Protein AF-A0A2X1PLS2-F1 (afdb_monomer)

Organism: Haemophilus influenzae (NCBI:txid727)

Secondary structure (DSSP, 8-state):
------SSHHHHHHHHHHHHHHHHHHH---SSS--------SHHHHHHHHHHHHHHHTTS-----SS-----

Radius of gyration: 13.55 Å; Cα contacts (8 Å, |Δi|>4): 44; chains: 1; bounding box: 31×34×32 Å

Sequence (72 aa):
MRFIPLQTEQQVSCWAAQHIINRINDFKPTAERPFVLGLPTGGTPLKTYQELIRLYQAGKVSFKHGSDFQYG

Solvent-accessible surface area (backbone atoms only — not comparable to full-atom values): 4672 Å² total; per-residue (Å²): 140,85,90,78,96,60,94,43,73,65,53,44,16,48,51,50,27,52,51,52,44,52,51,49,65,74,64,59,57,36,71,92,50,64,79,83,80,85,80,75,87,59,77,72,52,50,56,18,51,54,43,40,50,52,37,37,76,69,67,72,45,82,89,72,64,59,97,82,86,84,79,132

Structure (mmCIF, N/CA/C/O backbone):
data_AF-A0A2X1PLS2-F1
#
_entry.id   AF-A0A2X1PLS2-F1
#
loop_
_atom_site.group_PDB
_atom_site.id
_atom_site.type_symbol
_atom_site.label_atom_id
_atom_site.label_alt_id
_atom_site.label_comp_id
_atom_site.label_asym_id
_atom_site.label_entity_id
_atom_site.label_seq_id
_atom_site.pdbx_PDB_ins_code
_atom_site.Cartn_x
_atom_site.Cartn_y
_atom_site.Cartn_z
_atom_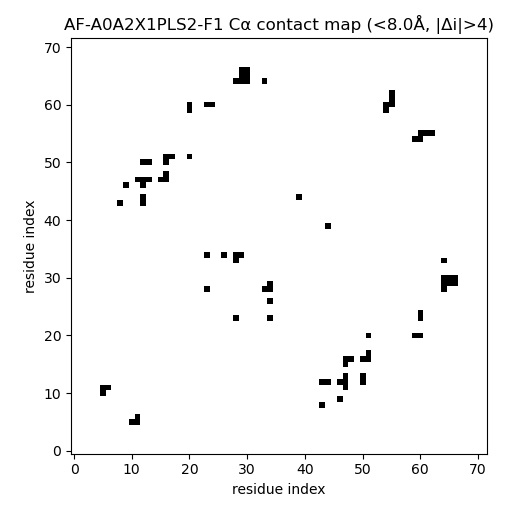site.occupancy
_atom_site.B_iso_or_equiv
_atom_site.auth_seq_id
_atom_site.auth_comp_id
_atom_site.auth_asym_id
_atom_site.auth_atom_id
_atom_site.pdbx_PDB_model_num
ATOM 1 N N . MET A 1 1 ? -10.910 15.872 -7.652 1.00 63.16 1 MET A N 1
ATOM 2 C CA . MET A 1 1 ? -10.863 15.411 -6.243 1.00 63.16 1 MET A CA 1
ATOM 3 C C . MET A 1 1 ? -12.010 14.426 -6.036 1.00 63.16 1 MET A C 1
ATOM 5 O O . MET A 1 1 ? -13.089 14.709 -6.538 1.00 63.16 1 MET A O 1
ATOM 9 N N . ARG A 1 2 ? -11.794 13.268 -5.392 1.00 81.81 2 ARG A N 1
ATOM 10 C CA . ARG A 1 2 ? -12.847 12.265 -5.125 1.00 81.81 2 ARG A CA 1
ATOM 11 C C . ARG A 1 2 ? -13.008 12.111 -3.614 1.00 81.81 2 ARG A C 1
ATOM 13 O O . ARG A 1 2 ? -12.019 11.848 -2.942 1.00 81.81 2 ARG A O 1
ATOM 20 N N . PHE A 1 3 ? -14.223 12.284 -3.100 1.00 86.44 3 PHE A N 1
ATOM 21 C CA . PHE A 1 3 ? -14.537 12.082 -1.685 1.00 86.44 3 PHE A CA 1
ATOM 22 C C . PHE A 1 3 ? -15.070 10.667 -1.463 1.00 86.44 3 PHE A C 1
ATOM 24 O O . PHE A 1 3 ? -15.900 10.193 -2.242 1.00 86.44 3 PHE A O 1
ATOM 31 N N . ILE A 1 4 ? -14.565 9.984 -0.436 1.00 84.25 4 ILE A N 1
ATOM 32 C CA . ILE A 1 4 ? -14.926 8.599 -0.122 1.00 84.25 4 ILE A CA 1
ATOM 33 C C . ILE A 1 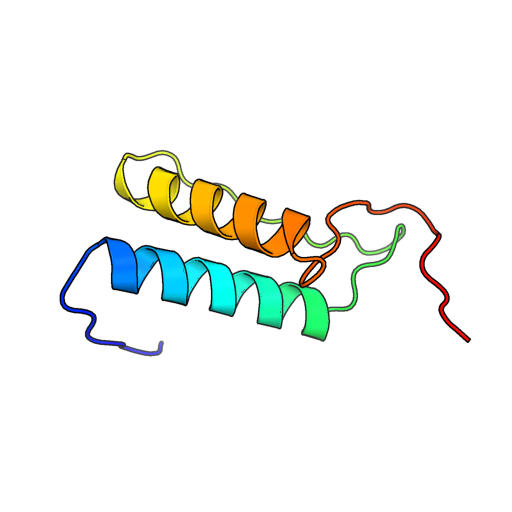4 ? -15.123 8.512 1.392 1.00 84.25 4 ILE A C 1
ATOM 35 O O . ILE A 1 4 ? -14.133 8.511 2.125 1.00 84.25 4 ILE A O 1
ATOM 39 N N . PRO A 1 5 ? -16.377 8.490 1.875 1.00 83.88 5 PRO A N 1
ATOM 40 C CA . PRO A 1 5 ? -16.649 8.384 3.299 1.00 83.88 5 PRO A CA 1
ATOM 41 C C . PRO A 1 5 ? -16.373 6.952 3.763 1.00 83.88 5 PRO A C 1
ATOM 43 O O . PRO A 1 5 ? -17.058 6.012 3.365 1.00 83.88 5 PRO A O 1
ATOM 46 N N . LEU A 1 6 ? -15.354 6.793 4.603 1.00 88.75 6 LEU A N 1
ATOM 47 C CA . LEU A 1 6 ? -14.995 5.536 5.256 1.00 88.75 6 LEU A CA 1
ATOM 48 C C . LEU A 1 6 ? -15.098 5.757 6.764 1.00 88.75 6 LEU A C 1
ATOM 50 O O . LEU A 1 6 ? -14.699 6.806 7.266 1.00 88.75 6 LEU A O 1
ATOM 54 N N . GLN A 1 7 ? -15.688 4.798 7.472 1.00 86.62 7 GLN A N 1
ATOM 55 C CA . GLN A 1 7 ? -16.092 4.980 8.869 1.00 86.62 7 GLN A CA 1
ATOM 56 C C . GLN A 1 7 ? -14.995 4.591 9.857 1.00 86.62 7 GLN A C 1
ATOM 58 O O . GLN A 1 7 ? -15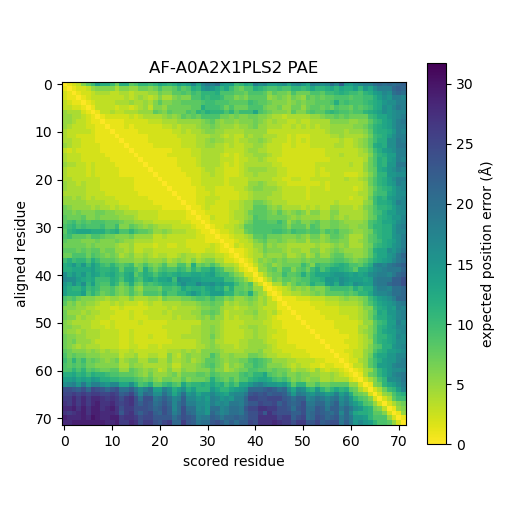.001 5.051 10.995 1.00 86.62 7 GLN A O 1
ATOM 63 N N . THR A 1 8 ? -14.054 3.744 9.437 1.00 87.50 8 THR A N 1
ATOM 64 C CA . THR A 1 8 ? -12.973 3.260 10.297 1.00 87.50 8 THR A CA 1
ATOM 65 C C . THR A 1 8 ? -11.614 3.484 9.657 1.00 87.50 8 THR A C 1
ATOM 67 O O . THR A 1 8 ? -11.462 3.425 8.436 1.00 87.50 8 THR A O 1
ATOM 70 N N . GLU A 1 9 ? -10.589 3.676 10.487 1.00 83.69 9 GLU A N 1
ATOM 71 C CA . GLU A 1 9 ? -9.207 3.790 10.009 1.00 83.69 9 GLU A CA 1
ATOM 72 C C . GLU A 1 9 ? -8.788 2.577 9.174 1.00 83.69 9 GLU A C 1
ATOM 74 O O . GLU A 1 9 ? -8.071 2.716 8.194 1.00 83.69 9 GLU A O 1
ATOM 79 N N . GLN A 1 10 ? -9.272 1.384 9.524 1.00 86.50 10 GLN A N 1
ATOM 80 C CA . GLN A 1 10 ? -8.945 0.166 8.795 1.00 86.50 10 GLN A CA 1
ATOM 81 C C . GLN A 1 10 ? -9.567 0.146 7.398 1.00 86.50 10 GLN A C 1
ATOM 83 O O . GLN A 1 10 ? -8.903 -0.243 6.441 1.00 86.50 10 GLN A O 1
ATOM 88 N N . GLN A 1 11 ? -10.801 0.635 7.248 1.00 88.50 11 GLN A N 1
ATOM 89 C CA . GLN A 1 11 ? -11.400 0.831 5.928 1.00 88.50 11 GLN A CA 1
ATOM 90 C C . GLN A 1 11 ? -10.599 1.840 5.102 1.00 88.50 11 GLN A C 1
ATOM 92 O O . GLN A 1 11 ? -10.342 1.586 3.926 1.00 88.50 11 GLN A O 1
ATOM 97 N N . VAL A 1 12 ? -10.162 2.945 5.719 1.00 88.25 12 VAL A N 1
ATOM 98 C CA . VAL A 1 12 ? -9.309 3.952 5.067 1.00 88.25 12 VAL A CA 1
ATOM 99 C C . VAL A 1 12 ? -8.001 3.332 4.589 1.00 88.25 12 VAL A C 1
ATOM 101 O O . VAL A 1 12 ? -7.645 3.493 3.422 1.00 88.25 12 VAL A O 1
ATOM 104 N N . SER A 1 13 ? -7.314 2.581 5.446 1.00 87.69 13 SER A N 1
ATOM 105 C CA . SER A 1 13 ? -6.040 1.942 5.118 1.00 87.69 13 SER A CA 1
ATOM 106 C C . SER A 1 13 ? -6.167 0.872 4.039 1.00 87.69 13 SER A C 1
ATOM 108 O O . SER A 1 13 ? -5.385 0.885 3.089 1.00 87.69 13 SER A O 1
ATOM 110 N N . CYS A 1 14 ? -7.176 -0.001 4.125 1.00 88.81 14 CYS A N 1
ATOM 111 C CA . CYS A 1 14 ? -7.449 -1.002 3.093 1.00 88.81 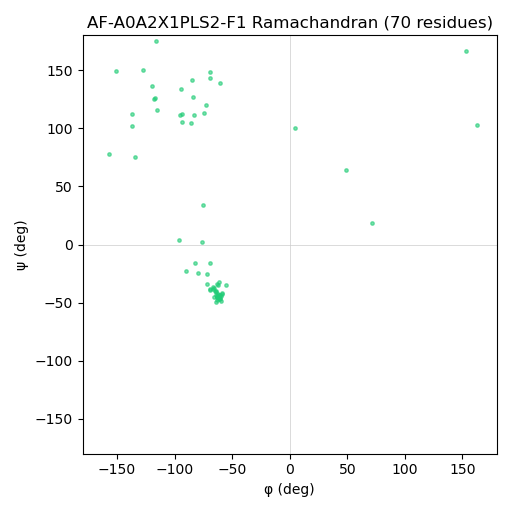14 CYS A CA 1
ATOM 112 C C . CYS A 1 14 ? -7.771 -0.337 1.753 1.00 88.81 14 CYS A C 1
ATOM 114 O O . CYS A 1 14 ? -7.204 -0.711 0.727 1.00 88.81 14 CYS A O 1
ATOM 116 N N . TRP A 1 15 ? -8.647 0.672 1.753 1.00 90.31 15 TRP A N 1
ATOM 117 C CA . TRP A 1 15 ? -9.019 1.378 0.531 1.00 90.31 15 TRP A CA 1
ATOM 118 C C . TRP A 1 15 ? -7.817 2.095 -0.090 1.00 90.31 15 TRP A C 1
ATOM 120 O O . TRP A 1 15 ? -7.584 1.972 -1.292 1.00 90.31 15 TRP A O 1
ATOM 130 N N . ALA A 1 16 ? -7.021 2.793 0.724 1.00 88.81 16 ALA A N 1
ATOM 131 C CA . ALA A 1 16 ? -5.823 3.487 0.269 1.00 88.81 16 ALA A CA 1
ATOM 132 C C . ALA A 1 16 ? -4.789 2.509 -0.309 1.00 88.81 16 ALA A C 1
ATOM 134 O O . ALA A 1 16 ? -4.279 2.746 -1.404 1.00 88.81 16 ALA A O 1
ATOM 135 N N . ALA A 1 17 ? -4.525 1.387 0.371 1.00 89.19 17 ALA A N 1
ATOM 136 C CA . ALA A 1 17 ? -3.607 0.356 -0.108 1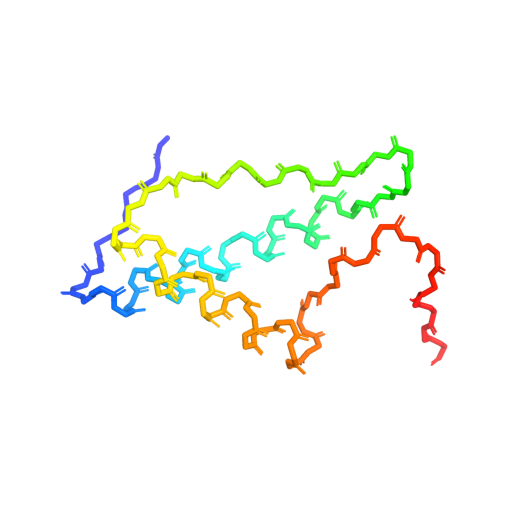.00 89.19 17 ALA A CA 1
ATOM 137 C C . ALA A 1 17 ? -4.078 -0.245 -1.442 1.00 89.19 17 ALA A C 1
ATOM 139 O O . ALA A 1 17 ? -3.305 -0.330 -2.398 1.00 89.19 17 ALA A O 1
ATOM 140 N N . GLN A 1 18 ? -5.367 -0.582 -1.542 1.00 89.50 18 GLN A N 1
ATOM 141 C CA . GLN A 1 18 ? -5.969 -1.096 -2.772 1.00 89.50 18 GLN A CA 1
ATOM 142 C C . GLN A 1 18 ? -5.875 -0.077 -3.915 1.00 89.50 18 GLN A C 1
ATOM 144 O O . GLN A 1 18 ? -5.532 -0.430 -5.042 1.00 89.50 18 GLN A O 1
ATOM 149 N N . HIS A 1 19 ? -6.149 1.197 -3.625 1.00 90.00 19 HIS A N 1
ATOM 150 C CA . HIS A 1 19 ? -6.078 2.271 -4.608 1.00 90.00 19 HIS A CA 1
ATOM 151 C C . HIS A 1 19 ? -4.652 2.459 -5.138 1.00 90.00 19 HIS A C 1
ATOM 153 O O . HIS A 1 19 ? -4.462 2.562 -6.349 1.00 90.00 19 HIS A O 1
ATOM 159 N N . ILE A 1 20 ? -3.653 2.447 -4.252 1.00 88.06 20 ILE A N 1
ATOM 160 C CA . ILE A 1 20 ? -2.235 2.540 -4.621 1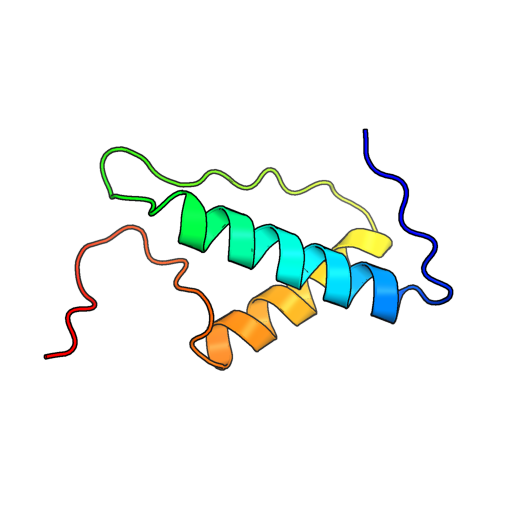.00 88.06 20 ILE A CA 1
ATOM 161 C C . ILE A 1 20 ? -1.835 1.364 -5.516 1.00 88.06 20 ILE A C 1
ATOM 163 O O . ILE A 1 20 ? -1.242 1.584 -6.569 1.00 88.06 20 ILE A O 1
ATOM 167 N N . ILE A 1 21 ? -2.200 0.134 -5.152 1.00 88.38 21 ILE A N 1
ATOM 168 C CA . ILE A 1 21 ? -1.870 -1.062 -5.943 1.00 88.38 21 ILE A CA 1
ATOM 169 C C . ILE A 1 21 ? -2.499 -1.019 -7.327 1.00 88.38 21 ILE A C 1
ATOM 171 O O . ILE A 1 21 ? -1.812 -1.277 -8.311 1.00 88.38 21 ILE A O 1
ATOM 175 N N . ASN A 1 22 ? -3.774 -0.642 -7.419 1.00 89.00 22 ASN A N 1
ATOM 176 C CA . ASN A 1 22 ? -4.433 -0.501 -8.714 1.00 89.00 22 ASN A CA 1
ATOM 177 C C . ASN A 1 22 ? -3.691 0.523 -9.583 1.00 89.00 22 ASN A C 1
ATOM 179 O O . ASN A 1 22 ? -3.427 0.259 -10.749 1.00 89.00 22 ASN A O 1
ATOM 183 N N . ARG A 1 23 ? -3.252 1.645 -8.998 1.00 87.50 23 ARG A N 1
ATOM 184 C CA . ARG A 1 23 ? -2.463 2.658 -9.714 1.00 87.50 23 ARG A CA 1
ATOM 185 C C . ARG A 1 23 ? -1.087 2.152 -10.140 1.00 87.50 23 ARG A C 1
ATOM 187 O O . ARG A 1 23 ? -0.653 2.503 -11.231 1.00 87.50 23 ARG A O 1
ATOM 194 N N . ILE A 1 24 ? -0.414 1.343 -9.321 1.00 86.75 24 ILE A N 1
ATOM 195 C CA . ILE A 1 24 ? 0.865 0.711 -9.679 1.00 86.75 24 ILE A CA 1
ATOM 196 C C . ILE A 1 24 ? 0.666 -0.248 -10.855 1.00 86.75 24 ILE A C 1
ATOM 198 O O . ILE A 1 24 ? 1.385 -0.158 -11.848 1.00 86.75 24 ILE A O 1
ATOM 202 N N . ASN A 1 25 ? -0.335 -1.125 -10.770 1.00 85.94 25 ASN A N 1
ATOM 203 C CA . ASN A 1 25 ? -0.626 -2.112 -11.807 1.00 85.94 25 ASN A CA 1
ATOM 204 C C . ASN A 1 25 ? -1.049 -1.446 -13.128 1.00 85.94 25 ASN A C 1
ATOM 206 O O . ASN A 1 25 ? -0.583 -1.856 -14.189 1.00 85.94 25 ASN A O 1
ATOM 210 N N . ASP A 1 26 ? -1.854 -0.380 -13.067 1.00 87.44 26 ASP A N 1
ATOM 211 C CA . ASP A 1 26 ? -2.244 0.414 -14.239 1.00 87.44 26 ASP A CA 1
ATOM 212 C C . ASP A 1 26 ? -1.051 1.160 -14.855 1.00 87.44 26 ASP A C 1
ATOM 214 O O . ASP A 1 26 ? -0.965 1.303 -16.075 1.00 87.44 26 ASP A O 1
ATOM 218 N N . PHE A 1 27 ? -0.122 1.641 -14.023 1.00 87.19 27 PHE A N 1
ATOM 219 C CA . PHE A 1 27 ? 1.068 2.361 -14.477 1.00 87.19 27 PHE A CA 1
ATOM 220 C C . PHE A 1 27 ? 2.096 1.447 -15.151 1.00 87.19 27 PHE A C 1
ATOM 222 O O . PHE A 1 27 ? 2.859 1.934 -15.982 1.00 87.19 27 PHE A O 1
ATOM 229 N N . LYS A 1 28 ? 2.108 0.146 -14.814 1.00 84.44 28 LYS A N 1
ATOM 230 C CA . LYS A 1 28 ? 3.062 -0.858 -15.321 1.00 84.44 28 LYS A CA 1
ATOM 231 C C . LYS A 1 28 ? 4.516 -0.372 -15.215 1.00 84.44 28 LYS A C 1
ATOM 233 O O . LYS A 1 28 ? 5.162 -0.146 -16.240 1.00 84.44 28 LYS A O 1
ATOM 238 N N . PRO A 1 29 ? 5.029 -0.154 -13.991 1.00 83.94 29 PRO A N 1
ATOM 239 C CA . PRO A 1 29 ? 6.373 0.371 -13.815 1.00 83.94 29 PRO A CA 1
ATOM 240 C C . PRO A 1 29 ? 7.420 -0.553 -14.428 1.00 83.94 29 PRO A C 1
ATOM 242 O O . PRO A 1 29 ? 7.363 -1.770 -14.260 1.00 83.94 29 PRO A O 1
ATOM 245 N N . THR A 1 30 ? 8.403 0.051 -15.085 1.00 82.44 30 THR A N 1
ATOM 246 C CA . THR A 1 30 ? 9.582 -0.639 -15.618 1.00 82.44 30 THR A CA 1
ATOM 247 C C . THR A 1 30 ? 10.839 -0.130 -14.919 1.00 82.44 30 THR A C 1
ATOM 249 O O . THR A 1 30 ? 10.773 0.795 -14.105 1.00 82.44 30 THR A O 1
ATOM 252 N N . ALA A 1 31 ? 11.993 -0.726 -15.221 1.00 80.19 31 ALA A N 1
ATOM 253 C CA . ALA A 1 31 ? 13.273 -0.268 -14.685 1.00 80.19 31 ALA A CA 1
ATOM 254 C C . ALA A 1 31 ? 13.601 1.170 -15.136 1.00 80.19 31 ALA A C 1
ATOM 256 O O . ALA A 1 31 ? 14.145 1.960 -14.369 1.00 80.19 31 ALA A O 1
ATOM 257 N N . GLU A 1 32 ? 13.207 1.531 -16.358 1.00 82.38 32 GLU A N 1
ATOM 258 C CA . GLU A 1 32 ? 13.409 2.857 -16.953 1.00 82.38 32 GLU A CA 1
ATOM 259 C C . GLU A 1 32 ? 12.369 3.872 -16.461 1.00 82.38 32 GLU A C 1
ATOM 261 O O . GLU A 1 32 ? 12.607 5.080 -16.481 1.00 82.38 32 GLU A O 1
ATOM 266 N N . ARG A 1 33 ? 11.202 3.385 -16.018 1.00 81.94 33 ARG A N 1
ATOM 267 C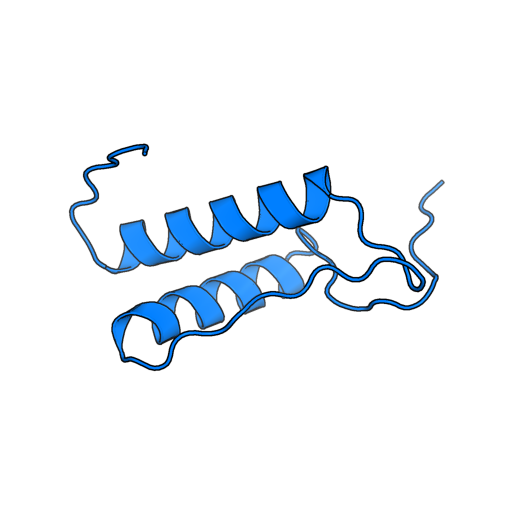 CA . ARG A 1 33 ? 10.102 4.205 -15.511 1.00 81.94 33 ARG A CA 1
ATOM 268 C C . ARG A 1 33 ? 9.541 3.613 -14.212 1.00 81.94 33 ARG A C 1
ATOM 270 O O . ARG A 1 33 ? 8.457 3.019 -14.222 1.00 81.94 33 ARG A O 1
ATOM 277 N N . PRO A 1 34 ? 10.253 3.777 -13.084 1.00 82.44 34 PRO A N 1
ATOM 278 C CA . PRO A 1 34 ? 9.805 3.254 -11.804 1.00 82.44 34 PRO A CA 1
ATOM 279 C C . PRO A 1 34 ? 8.573 4.012 -11.297 1.00 82.44 34 PRO A C 1
ATOM 281 O O . PRO A 1 34 ? 8.402 5.212 -11.524 1.00 82.44 34 PRO A O 1
ATOM 284 N N . PHE A 1 35 ? 7.712 3.306 -10.566 1.00 82.81 35 PHE A N 1
ATOM 285 C CA . PHE A 1 35 ? 6.621 3.929 -9.822 1.00 82.81 35 PHE A CA 1
ATOM 286 C C . PHE A 1 35 ? 7.165 4.434 -8.486 1.00 82.81 35 PHE A C 1
ATOM 288 O O . PHE A 1 35 ? 7.524 3.636 -7.620 1.00 82.81 35 PHE A O 1
ATOM 295 N N . VAL A 1 36 ? 7.218 5.754 -8.318 1.00 80.94 36 VAL A N 1
ATOM 296 C CA . VAL A 1 36 ? 7.682 6.388 -7.080 1.00 80.94 36 VAL A CA 1
ATOM 297 C C . VAL A 1 36 ? 6.480 6.672 -6.186 1.00 80.94 36 VAL A C 1
ATOM 299 O O . VAL A 1 36 ? 5.640 7.513 -6.503 1.00 80.94 36 VAL A O 1
ATOM 302 N N . LEU A 1 37 ? 6.400 5.970 -5.056 1.00 81.38 37 LEU A N 1
ATOM 303 C CA . LEU A 1 37 ? 5.402 6.229 -4.023 1.00 81.38 37 LEU A CA 1
ATOM 304 C C . LEU A 1 37 ? 6.011 7.145 -2.954 1.00 81.38 37 LEU A C 1
ATOM 306 O O . LEU A 1 37 ? 6.907 6.741 -2.218 1.00 81.38 37 LEU A O 1
ATOM 310 N N . GLY A 1 38 ? 5.522 8.382 -2.866 1.00 77.56 38 GLY A N 1
ATOM 311 C CA . GLY A 1 38 ? 5.884 9.294 -1.782 1.00 77.56 38 GLY A CA 1
ATOM 312 C C . GLY A 1 38 ? 5.209 8.862 -0.485 1.00 77.56 38 GLY A C 1
ATOM 313 O O . GLY A 1 38 ? 3.981 8.800 -0.428 1.00 77.56 38 GLY A O 1
ATOM 314 N N . LEU A 1 39 ? 6.002 8.554 0.541 1.00 71.94 39 LEU A N 1
ATOM 315 C CA . LEU A 1 39 ? 5.502 8.103 1.836 1.00 71.94 39 LEU A CA 1
ATOM 316 C C . LEU A 1 39 ? 5.345 9.288 2.799 1.00 71.94 39 LEU A C 1
ATOM 318 O O . LEU A 1 39 ? 6.355 9.783 3.303 1.00 71.94 39 LEU A O 1
ATOM 322 N N . PRO A 1 40 ? 4.117 9.760 3.093 1.00 71.06 40 PRO A N 1
ATOM 323 C CA . PRO A 1 40 ? 3.918 10.707 4.180 1.00 71.06 40 PRO A CA 1
ATOM 324 C C . PRO A 1 40 ? 4.168 10.015 5.527 1.00 71.06 40 PRO A C 1
ATOM 326 O O . PRO A 1 40 ? 3.819 8.844 5.719 1.00 71.06 40 PRO A O 1
ATOM 329 N N . THR A 1 41 ? 4.760 10.745 6.469 1.00 61.62 41 THR A N 1
ATOM 330 C CA . THR A 1 41 ? 4.956 10.297 7.852 1.00 61.62 41 THR A CA 1
ATOM 331 C C . THR A 1 41 ? 3.706 10.583 8.693 1.00 61.62 41 THR A C 1
ATOM 333 O O . THR A 1 41 ? 3.038 11.600 8.513 1.00 61.62 41 THR A O 1
ATOM 336 N N . GLY A 1 42 ? 3.353 9.664 9.600 1.00 63.00 42 GLY A N 1
ATOM 337 C CA . GLY A 1 42 ? 2.196 9.794 10.497 1.00 63.00 42 GLY A CA 1
ATOM 338 C C . GLY A 1 42 ? 1.619 8.445 10.945 1.00 63.00 42 GLY A C 1
ATOM 339 O O . GLY A 1 42 ? 1.927 7.407 10.364 1.00 63.00 42 GLY A O 1
ATOM 340 N N . GLY A 1 43 ? 0.757 8.446 11.968 1.00 63.53 43 GLY A N 1
ATOM 341 C CA . GLY A 1 43 ? 0.140 7.218 12.501 1.00 63.53 43 GLY A CA 1
ATOM 342 C C . GLY A 1 43 ? -0.877 6.567 11.553 1.00 63.53 43 GLY A C 1
ATOM 343 O O . GLY A 1 43 ? -0.906 5.348 11.405 1.00 63.53 43 GLY A O 1
ATOM 344 N N . THR A 1 44 ? -1.669 7.373 10.844 1.00 66.62 44 THR A N 1
ATOM 345 C CA . THR A 1 44 ? -2.680 6.912 9.876 1.00 66.62 44 THR A CA 1
ATOM 346 C C . THR A 1 44 ? -2.091 6.171 8.662 1.00 66.62 44 THR A C 1
ATOM 348 O O . THR A 1 44 ? -2.620 5.115 8.310 1.00 66.62 44 THR A O 1
ATOM 351 N N . PRO A 1 45 ? -0.992 6.627 8.021 1.00 74.00 45 PRO A N 1
ATOM 352 C CA . PRO A 1 45 ? -0.385 5.877 6.921 1.00 74.00 45 PRO A CA 1
ATOM 353 C C . PRO A 1 45 ? 0.292 4.563 7.352 1.00 74.00 45 PRO A C 1
ATOM 355 O O . PRO A 1 45 ? 0.487 3.696 6.503 1.00 74.00 45 PRO A O 1
ATOM 358 N N . LEU A 1 46 ? 0.578 4.343 8.644 1.00 80.94 46 LEU A N 1
ATOM 359 C CA . LEU A 1 46 ? 1.212 3.103 9.118 1.00 80.94 46 LEU A CA 1
ATOM 360 C C . LEU A 1 46 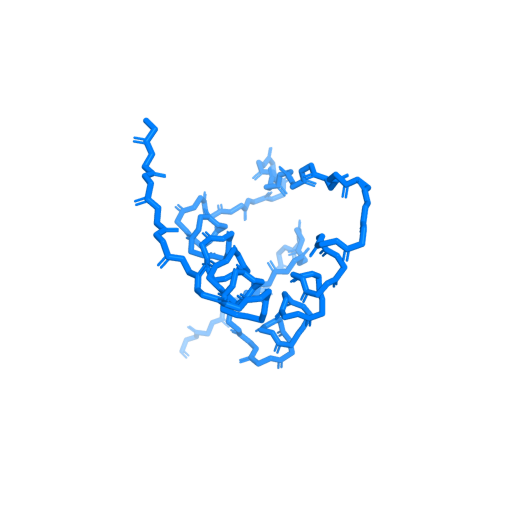? 0.371 1.854 8.816 1.00 80.94 46 LEU A C 1
ATOM 362 O O . LEU A 1 46 ? 0.884 0.869 8.284 1.00 80.94 46 LEU A O 1
ATOM 366 N N . LYS A 1 47 ? -0.934 1.914 9.100 1.00 83.38 47 LYS A N 1
ATOM 367 C CA . LYS A 1 47 ? -1.876 0.822 8.800 1.00 83.38 47 LYS A CA 1
ATOM 368 C C . LYS A 1 47 ? -1.989 0.574 7.291 1.00 83.38 47 LYS A C 1
ATOM 370 O O . LYS A 1 47 ? -2.107 -0.566 6.854 1.00 83.38 47 LYS A O 1
ATOM 375 N N . THR A 1 48 ? -1.879 1.626 6.479 1.00 86.00 48 THR A N 1
ATOM 376 C CA . THR A 1 48 ? -1.851 1.507 5.014 1.00 86.00 48 THR A CA 1
ATOM 377 C C . THR A 1 48 ? -0.616 0.743 4.539 1.00 86.00 48 THR A C 1
ATOM 379 O O . THR A 1 48 ? -0.735 -0.111 3.664 1.00 86.00 48 THR A O 1
ATOM 382 N N . TYR A 1 49 ? 0.559 0.979 5.135 1.00 84.25 49 TYR A N 1
ATOM 383 C CA . TYR A 1 49 ? 1.769 0.217 4.801 1.00 84.25 49 TYR A CA 1
ATOM 384 C C . TYR A 1 49 ? 1.655 -1.260 5.168 1.00 84.25 49 TYR A C 1
ATOM 386 O O . TYR A 1 49 ? 2.067 -2.109 4.381 1.00 84.25 49 TYR A O 1
ATOM 394 N N . GLN A 1 50 ? 1.058 -1.577 6.318 1.00 86.62 50 GLN A N 1
ATOM 395 C CA . GLN A 1 50 ? 0.807 -2.966 6.714 1.00 86.62 50 GLN A CA 1
ATOM 396 C C . GLN A 1 50 ? -0.077 -3.690 5.689 1.00 86.62 50 GLN A C 1
ATOM 398 O O . GLN A 1 50 ? 0.256 -4.796 5.262 1.00 86.62 50 GLN A O 1
ATOM 403 N N . GLU A 1 51 ? -1.147 -3.044 5.219 1.00 88.19 51 GLU A N 1
ATOM 404 C CA . GLU A 1 51 ? -2.002 -3.609 4.170 1.00 88.19 51 GLU A CA 1
ATOM 405 C C . GLU A 1 51 ? -1.287 -3.731 2.819 1.00 88.19 51 GLU A C 1
ATOM 407 O O . GLU A 1 51 ? -1.454 -4.737 2.130 1.00 88.19 51 GLU A O 1
ATOM 412 N N . LEU A 1 52 ? -0.442 -2.766 2.444 1.00 85.88 52 LEU A N 1
ATOM 413 C CA . LEU A 1 52 ? 0.376 -2.863 1.229 1.00 85.88 52 LEU A CA 1
ATOM 414 C C . LEU A 1 52 ? 1.329 -4.065 1.278 1.00 85.88 52 LEU A C 1
ATOM 416 O O . LEU A 1 52 ? 1.435 -4.797 0.294 1.00 85.88 52 LEU A O 1
ATOM 420 N N . ILE A 1 53 ? 1.978 -4.302 2.422 1.00 86.19 53 ILE A N 1
ATOM 421 C CA . ILE A 1 53 ? 2.844 -5.471 2.633 1.00 86.19 53 ILE A CA 1
ATOM 422 C C . ILE A 1 53 ? 2.028 -6.761 2.530 1.00 86.19 53 ILE A C 1
ATOM 424 O O . ILE A 1 53 ? 2.440 -7.688 1.833 1.00 86.19 53 ILE A O 1
ATOM 428 N N . ARG A 1 54 ? 0.850 -6.817 3.163 1.00 88.25 54 ARG A N 1
ATOM 429 C CA . ARG A 1 54 ? -0.046 -7.981 3.089 1.00 88.25 54 ARG A CA 1
ATOM 430 C C . ARG A 1 54 ? -0.459 -8.287 1.647 1.00 88.25 54 ARG A C 1
ATOM 432 O O . ARG A 1 54 ? -0.479 -9.444 1.235 1.00 88.25 54 ARG A O 1
ATOM 439 N N . LEU A 1 55 ? -0.773 -7.257 0.864 1.00 86.00 55 LEU A N 1
ATOM 440 C CA . LEU A 1 55 ? -1.166 -7.399 -0.539 1.00 86.00 55 LEU A CA 1
ATOM 441 C C . LEU A 1 55 ? 0.015 -7.788 -1.444 1.00 86.00 55 LEU A C 1
ATOM 443 O O . LEU A 1 55 ? -0.177 -8.561 -2.383 1.00 86.00 55 LEU A O 1
ATOM 447 N N . TYR A 1 56 ? 1.227 -7.319 -1.140 1.00 85.56 56 TYR A N 1
ATOM 448 C CA . TYR A 1 56 ? 2.459 -7.785 -1.785 1.00 85.56 56 TYR A CA 1
ATOM 449 C C . TYR A 1 56 ? 2.721 -9.266 -1.503 1.00 85.56 56 TYR A C 1
ATOM 451 O O . TYR A 1 56 ? 2.937 -10.039 -2.432 1.00 85.56 56 TYR A O 1
ATOM 459 N N . GLN A 1 57 ? 2.611 -9.690 -0.241 1.00 84.12 57 GLN A N 1
ATOM 460 C CA . GLN A 1 57 ? 2.741 -11.100 0.147 1.00 84.12 57 GLN A CA 1
ATOM 461 C C . GLN A 1 57 ? 1.671 -11.987 -0.504 1.00 84.12 57 GLN A C 1
ATOM 463 O O . GLN A 1 57 ? 1.941 -13.135 -0.838 1.00 84.12 57 GLN A O 1
ATOM 468 N N . ALA A 1 58 ? 0.473 -11.447 -0.738 1.00 87.06 58 ALA A N 1
ATOM 469 C CA . ALA A 1 58 ? -0.596 -12.121 -1.472 1.00 87.06 58 ALA A CA 1
ATOM 470 C C . ALA A 1 58 ? -0.396 -12.140 -3.004 1.00 87.06 58 ALA A C 1
ATOM 472 O O . ALA A 1 58 ? -1.285 -12.601 -3.721 1.00 87.06 58 ALA A O 1
ATOM 473 N N . GLY A 1 59 ? 0.713 -11.598 -3.524 1.00 83.75 59 GLY A N 1
ATOM 474 C CA . GLY A 1 59 ? 1.018 -11.563 -4.958 1.00 83.75 59 GLY A CA 1
ATOM 475 C C . GLY A 1 59 ? 0.153 -10.595 -5.772 1.00 83.75 59 GLY A C 1
ATOM 476 O O . GLY A 1 59 ? 0.057 -10.732 -6.988 1.00 83.75 59 GLY A O 1
ATOM 477 N N . LYS A 1 60 ? -0.512 -9.621 -5.132 1.00 82.25 60 LYS A N 1
ATOM 478 C CA . LYS A 1 60 ? -1.386 -8.642 -5.817 1.00 82.25 60 LYS A CA 1
ATOM 479 C C . LYS A 1 60 ? -0.626 -7.462 -6.430 1.00 82.25 60 LYS A C 1
ATOM 481 O O . LYS A 1 60 ? -1.192 -6.729 -7.241 1.00 82.25 60 LYS A O 1
ATOM 486 N N . VAL A 1 61 ? 0.623 -7.262 -6.019 1.00 78.06 61 VAL A N 1
ATOM 487 C CA . VAL A 1 61 ? 1.524 -6.212 -6.502 1.00 78.06 61 VAL A CA 1
ATOM 488 C C . VAL A 1 61 ? 2.962 -6.709 -6.388 1.00 78.06 61 VAL A C 1
ATOM 490 O O . VAL A 1 61 ? 3.264 -7.477 -5.478 1.00 78.06 61 VAL A O 1
ATOM 493 N N . SER A 1 62 ? 3.848 -6.263 -7.278 1.00 74.62 62 SER A N 1
ATOM 494 C CA . SER A 1 62 ? 5.294 -6.472 -7.161 1.00 74.62 62 SER A CA 1
ATOM 495 C C . SER A 1 62 ? 6.000 -5.124 -7.035 1.00 74.62 62 SER A C 1
ATOM 497 O O . SER A 1 62 ? 5.804 -4.238 -7.864 1.00 74.62 62 SER A O 1
ATOM 499 N N . PHE A 1 63 ? 6.813 -4.961 -5.987 1.00 69.81 63 PHE A N 1
ATOM 500 C CA . PHE A 1 63 ? 7.614 -3.754 -5.740 1.00 69.81 63 PHE A CA 1
ATOM 501 C C . PHE A 1 63 ? 9.061 -3.876 -6.244 1.00 69.81 63 PHE A C 1
ATOM 503 O O . PHE A 1 63 ? 9.868 -2.974 -6.035 1.00 69.81 63 PHE A O 1
ATOM 510 N N . LYS A 1 64 ? 9.412 -4.986 -6.903 1.00 63.94 64 LYS A N 1
ATOM 511 C CA . LYS A 1 64 ? 10.752 -5.202 -7.453 1.00 63.94 64 LYS A CA 1
ATOM 512 C C . LYS A 1 64 ? 10.831 -4.563 -8.846 1.00 63.94 64 LYS A C 1
ATOM 514 O O . LYS A 1 64 ? 10.306 -5.118 -9.804 1.00 63.94 64 LYS A O 1
ATOM 519 N N . HIS A 1 65 ? 11.497 -3.413 -8.981 1.00 56.50 65 HIS A N 1
ATOM 520 C CA . HIS A 1 65 ? 11.736 -2.729 -10.272 1.00 56.50 65 HIS A CA 1
ATOM 521 C C . HIS A 1 65 ? 12.827 -3.377 -11.142 1.00 56.50 65 HIS A C 1
ATOM 523 O O . HIS A 1 65 ? 13.546 -2.693 -11.861 1.00 56.50 65 HIS A O 1
ATOM 529 N N . GLY A 1 66 ? 12.972 -4.694 -11.102 1.00 39.53 66 GLY A N 1
ATOM 530 C CA . GLY A 1 66 ? 13.955 -5.403 -11.913 1.00 39.53 66 GLY A CA 1
ATOM 531 C C . GLY A 1 66 ? 13.312 -6.641 -12.491 1.00 39.53 66 GLY A C 1
ATOM 532 O O . GLY A 1 66 ? 12.948 -7.526 -11.722 1.00 39.53 66 GLY A O 1
ATOM 533 N N . SER A 1 67 ? 13.151 -6.627 -13.814 1.00 38.56 67 SER A N 1
ATOM 534 C CA . SER A 1 67 ? 12.963 -7.758 -14.722 1.00 38.56 67 SER A CA 1
ATOM 535 C C . SER A 1 67 ? 12.848 -9.111 -14.024 1.00 38.56 67 SER A C 1
ATOM 537 O O . SER A 1 67 ? 13.860 -9.657 -13.599 1.00 38.56 67 SER A O 1
ATOM 539 N N . ASP A 1 68 ? 11.619 -9.597 -13.874 1.00 42.59 68 ASP A N 1
ATOM 540 C CA . ASP A 1 68 ? 11.196 -10.987 -14.086 1.00 42.59 68 ASP A CA 1
ATOM 541 C C . ASP A 1 68 ? 9.848 -11.169 -13.382 1.00 42.59 68 ASP A C 1
ATOM 543 O O . ASP A 1 68 ? 9.781 -11.212 -12.158 1.00 42.59 68 ASP A O 1
ATOM 547 N N . PHE A 1 69 ? 8.761 -11.184 -14.147 1.00 43.12 69 PHE A N 1
ATOM 548 C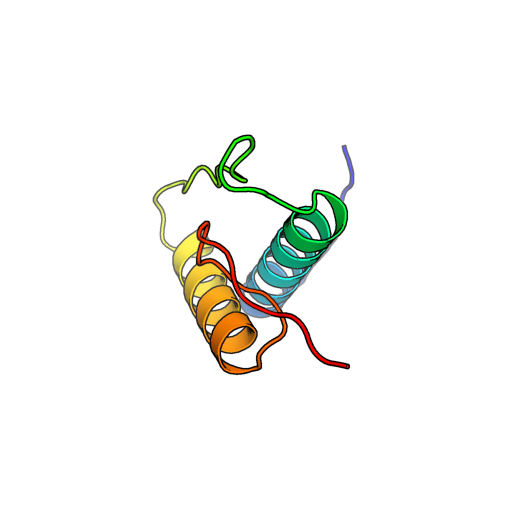 CA . PHE A 1 69 ? 7.630 -12.053 -13.832 1.00 43.12 69 PHE A CA 1
ATOM 549 C C . PHE A 1 69 ? 6.851 -12.277 -15.129 1.00 43.12 69 PHE A C 1
ATOM 551 O O . PHE A 1 69 ? 5.848 -11.621 -15.415 1.00 43.12 69 PHE A O 1
ATOM 558 N N . GLN A 1 70 ? 7.389 -13.167 -15.966 1.00 38.00 70 GLN A N 1
ATOM 559 C CA . GLN A 1 70 ? 6.594 -13.845 -16.981 1.00 38.00 70 GLN A CA 1
ATOM 560 C C . GLN A 1 70 ? 5.924 -15.051 -16.322 1.00 38.00 70 GLN A C 1
ATOM 562 O O . GLN A 1 70 ? 6.602 -15.886 -15.732 1.00 38.00 70 GLN A O 1
ATOM 567 N N . TYR A 1 71 ? 4.606 -15.153 -16.450 1.00 37.59 71 TYR A N 1
ATOM 568 C CA . TYR A 1 71 ? 3.931 -16.445 -16.417 1.00 37.59 71 TYR A CA 1
ATOM 569 C C . TYR A 1 71 ? 3.320 -16.658 -17.799 1.00 37.59 71 TYR A C 1
ATOM 571 O O . TYR A 1 71 ? 2.500 -15.850 -18.244 1.00 37.59 71 TYR A O 1
ATOM 579 N N . GLY A 1 72 ? 3.818 -17.695 -18.477 1.00 33.31 72 GLY A N 1
ATOM 580 C CA . GLY A 1 72 ? 3.107 -18.378 -19.553 1.00 33.31 72 GLY A CA 1
ATOM 581 C C . GLY A 1 72 ? 2.069 -19.348 -19.007 1.00 33.31 72 GLY A C 1
ATOM 582 O O . GLY A 1 72 ? 1.967 -19.478 -17.763 1.00 33.31 72 GLY A O 1
#

pLDDT: mean 77.78, std 14.93, range [33.31, 90.31]

Foldseek 3Di:
DDDDDDDDLLSVLLVLLVVVLVVCVVVVAALVRADDDDDDDDDSCVSNVVNNVVCVVVVSHDNDRDDDDDDD

InterPro domains:
  IPR004547 Glucosamine-6-phosphate isomerase [PTHR11280] (1-69)
  IPR037171 NagB/RpiA transferase-like [SSF100950] (1-66)

Nearest PDB structures (foldseek):
  7lqn-assembly2_K  TM=9.770E-01  e=1.001E-07  Haemophilus influenzae 86-028NP
  7lqm-assembly1_A  TM=9.662E-01  e=1.927E-06  Pasteurella multocida subsp. multocida str. Pm70
  1cd5-assembly1_A  TM=9.652E-01  e=5.275E-06  Escherichia coli K-12
  7lqm-assembly2_D  TM=9.748E-01  e=1.122E-05  Pasteurella multocida subsp. multocida str. Pm70
  3hn6-assembly1_F  TM=9.592E-01  e=1.905E-04  Borreliella burgdorferi B31

Mean predicted aligned error: 7.61 Å